Protein AF-A0A2M6UMS0-F1 (afdb_monomer_lite)

Organism: NCBI:txid709803

Structure (mmCIF, N/CA/C/O backbone):
data_AF-A0A2M6UMS0-F1
#
_entry.id   AF-A0A2M6UMS0-F1
#
loop_
_atom_site.group_PDB
_atom_site.id
_atom_site.type_symbol
_atom_site.label_atom_id
_atom_site.label_alt_id
_atom_site.label_comp_id
_atom_site.label_asym_id
_atom_site.label_entity_id
_atom_site.label_seq_id
_atom_site.pdbx_PDB_ins_code
_atom_site.Cartn_x
_atom_site.Cartn_y
_atom_site.Cartn_z
_atom_site.occupancy
_atom_site.B_iso_or_equiv
_atom_site.auth_seq_id
_atom_site.auth_comp_id
_atom_site.auth_asym_id
_atom_site.auth_atom_id
_atom_site.pdbx_PDB_model_num
ATOM 1 N N . MET A 1 1 ? 46.655 -16.667 2.876 1.00 40.66 1 MET A N 1
ATOM 2 C CA . MET A 1 1 ? 46.623 -15.473 2.007 1.00 40.66 1 MET A CA 1
ATOM 3 C C . MET A 1 1 ? 45.470 -15.645 1.023 1.00 40.66 1 MET A C 1
ATOM 5 O O . MET A 1 1 ? 45.669 -16.169 -0.061 1.00 40.66 1 MET A O 1
ATOM 9 N N . ILE A 1 2 ? 44.244 -15.338 1.460 1.00 37.72 2 ILE A N 1
ATOM 10 C CA . ILE A 1 2 ? 43.039 -15.448 0.625 1.00 37.72 2 ILE A CA 1
ATOM 11 C C . ILE A 1 2 ? 42.790 -14.058 0.049 1.00 37.72 2 ILE A C 1
ATOM 13 O O . ILE A 1 2 ? 42.533 -13.112 0.793 1.00 37.72 2 ILE A O 1
ATOM 17 N N . LEU A 1 3 ? 42.963 -13.949 -1.265 1.00 36.84 3 LEU A N 1
ATOM 18 C CA . LEU A 1 3 ? 42.701 -12.754 -2.056 1.00 36.84 3 LEU A CA 1
ATOM 19 C C . LEU A 1 3 ? 41.250 -12.307 -1.834 1.00 36.84 3 LEU A C 1
ATOM 21 O O . LEU A 1 3 ? 40.311 -12.973 -2.264 1.00 36.84 3 LEU A O 1
ATOM 25 N N . ARG A 1 4 ? 41.077 -11.167 -1.154 1.00 42.34 4 ARG A N 1
ATOM 26 C CA . ARG A 1 4 ? 39.860 -10.355 -1.233 1.00 42.34 4 ARG A CA 1
ATOM 27 C C . ARG A 1 4 ? 39.755 -9.866 -2.673 1.00 42.34 4 ARG A C 1
ATOM 29 O O . ARG A 1 4 ? 40.414 -8.900 -3.041 1.00 42.34 4 ARG A O 1
ATOM 36 N N . GLN A 1 5 ? 38.971 -10.573 -3.476 1.00 41.72 5 GLN A N 1
ATOM 37 C CA . GLN A 1 5 ? 38.584 -10.137 -4.808 1.00 41.72 5 GLN A CA 1
ATOM 38 C C . GLN A 1 5 ? 37.702 -8.889 -4.660 1.00 41.72 5 GLN A C 1
ATOM 40 O O . GLN A 1 5 ? 36.548 -8.956 -4.248 1.00 41.72 5 GLN A O 1
ATOM 45 N N . GLU A 1 6 ? 38.358 -7.748 -4.835 1.00 43.09 6 GLU A N 1
ATOM 46 C CA . GLU A 1 6 ? 37.878 -6.451 -5.312 1.00 43.09 6 GLU A CA 1
ATOM 47 C C . GLU A 1 6 ? 36.351 -6.273 -5.408 1.00 43.09 6 GLU A C 1
ATOM 49 O O . GLU A 1 6 ? 35.703 -6.587 -6.404 1.00 43.09 6 GLU A O 1
ATOM 54 N N . LEU A 1 7 ? 35.793 -5.642 -4.370 1.00 44.25 7 LEU A N 1
ATOM 55 C CA . LEU A 1 7 ? 34.536 -4.892 -4.411 1.00 44.25 7 LEU A CA 1
ATOM 56 C C . LEU A 1 7 ? 34.730 -3.615 -5.252 1.00 44.25 7 LEU A C 1
ATOM 58 O O . LEU A 1 7 ? 34.799 -2.510 -4.722 1.00 44.25 7 LEU A O 1
ATOM 62 N N . LEU A 1 8 ? 34.849 -3.780 -6.568 1.00 43.78 8 LEU A N 1
ATOM 63 C CA . LEU A 1 8 ? 34.791 -2.697 -7.557 1.00 43.78 8 LEU A CA 1
ATOM 64 C C . LEU A 1 8 ? 33.818 -3.061 -8.690 1.00 43.78 8 LEU A C 1
ATOM 66 O O . LEU A 1 8 ? 34.063 -2.795 -9.862 1.00 43.78 8 LEU A O 1
ATOM 70 N N . PHE A 1 9 ? 32.676 -3.657 -8.342 1.00 44.59 9 PHE A N 1
ATOM 71 C CA . PHE A 1 9 ? 31.509 -3.610 -9.217 1.00 44.59 9 PHE A CA 1
ATOM 72 C C . PHE A 1 9 ? 30.938 -2.198 -9.122 1.00 44.59 9 PHE A C 1
ATOM 74 O O . PHE A 1 9 ? 30.350 -1.827 -8.108 1.00 44.59 9 PHE A O 1
ATOM 81 N N . GLY A 1 10 ? 31.177 -1.384 -10.153 1.00 49.16 10 GLY A N 1
ATOM 82 C CA . GLY A 1 10 ? 30.589 -0.052 -10.257 1.00 49.16 10 GLY A CA 1
ATOM 83 C C . GLY A 1 10 ? 29.076 -0.129 -10.051 1.00 49.16 10 GLY A C 1
ATOM 84 O O . GLY A 1 10 ? 28.432 -1.051 -10.555 1.00 49.16 10 GLY A O 1
ATOM 85 N N . ASP A 1 11 ? 28.529 0.833 -9.310 1.00 59.75 11 ASP A N 1
ATOM 86 C CA . ASP A 1 11 ? 27.137 0.905 -8.829 1.00 59.75 11 ASP A CA 1
ATOM 87 C C . ASP A 1 11 ? 26.087 0.596 -9.925 1.00 59.75 11 ASP A C 1
ATOM 89 O O . ASP A 1 11 ? 25.041 -0.007 -9.683 1.00 59.75 11 ASP A O 1
ATOM 93 N N . HIS A 1 12 ? 26.426 0.913 -11.179 1.00 59.59 12 HIS A N 1
ATOM 94 C CA . HIS A 1 12 ? 25.622 0.632 -12.370 1.00 59.59 12 HIS A CA 1
ATOM 95 C C . HIS A 1 12 ? 25.398 -0.869 -12.637 1.00 59.59 12 HIS A C 1
ATOM 97 O O . HIS A 1 12 ? 24.289 -1.280 -12.973 1.00 59.59 12 HIS A O 1
ATOM 103 N N . SER A 1 13 ? 26.424 -1.701 -12.434 1.00 74.44 13 SER A N 1
ATOM 104 C CA . SER A 1 13 ? 26.351 -3.150 -12.678 1.00 74.44 13 SER A CA 1
ATOM 105 C C . SER A 1 13 ? 25.445 -3.865 -11.671 1.00 74.44 13 SER A C 1
ATOM 107 O O . SER A 1 13 ? 24.719 -4.793 -12.028 1.00 74.44 13 SER A O 1
ATOM 109 N N . LEU A 1 14 ? 25.417 -3.392 -10.420 1.00 79.12 14 LEU A N 1
ATOM 110 C CA . LEU A 1 14 ? 24.529 -3.918 -9.383 1.00 79.12 14 LEU A CA 1
ATOM 111 C C . LEU A 1 14 ? 23.077 -3.500 -9.629 1.00 79.12 14 LEU A C 1
ATOM 113 O O . LEU A 1 14 ? 22.165 -4.311 -9.453 1.00 79.12 14 LEU A O 1
ATOM 117 N N . ALA A 1 15 ? 22.854 -2.258 -10.065 1.00 78.56 15 ALA A N 1
ATOM 118 C CA . ALA A 1 15 ? 21.525 -1.763 -10.410 1.00 78.56 15 ALA A CA 1
ATOM 119 C C . ALA A 1 15 ? 20.896 -2.556 -11.569 1.00 78.56 15 ALA A C 1
ATOM 121 O O . ALA A 1 15 ? 19.733 -2.953 -11.477 1.00 78.56 15 ALA A O 1
ATOM 122 N N . GLU A 1 16 ? 21.670 -2.850 -12.615 1.00 84.06 16 GLU A N 1
ATOM 123 C CA . GLU A 1 16 ? 21.226 -3.676 -13.745 1.00 84.06 16 GLU A CA 1
ATOM 124 C C . GLU A 1 16 ? 20.908 -5.114 -13.318 1.00 84.06 16 GLU A C 1
ATOM 126 O O . GLU A 1 16 ? 19.826 -5.622 -13.628 1.00 84.06 16 GLU A O 1
ATOM 131 N N . CYS A 1 17 ? 21.782 -5.744 -12.521 1.00 89.94 17 CYS A N 1
ATOM 132 C CA . CYS A 1 17 ? 21.525 -7.078 -11.967 1.00 89.94 17 CYS A CA 1
ATOM 133 C C . CYS A 1 17 ? 20.220 -7.119 -11.158 1.00 89.94 17 CYS A C 1
ATOM 135 O O . CYS A 1 17 ? 19.402 -8.026 -11.326 1.00 89.94 17 CYS A O 1
ATOM 137 N N . ASN A 1 18 ? 19.994 -6.120 -10.303 1.00 91.81 18 ASN A N 1
ATOM 138 C CA . ASN A 1 18 ? 18.773 -6.024 -9.505 1.00 91.81 18 ASN A CA 1
ATOM 139 C C . ASN A 1 18 ? 17.523 -5.843 -10.375 1.00 91.81 18 ASN A C 1
ATOM 141 O O . ASN A 1 18 ? 16.475 -6.409 -10.058 1.00 91.81 18 ASN A O 1
ATOM 145 N N . GLY A 1 19 ? 17.631 -5.093 -11.475 1.00 95.19 19 GLY A N 1
ATOM 146 C CA . GLY A 1 19 ? 16.549 -4.924 -12.441 1.00 95.19 19 GLY A CA 1
ATOM 147 C C . GLY A 1 19 ? 16.116 -6.253 -13.066 1.00 95.19 19 GLY A C 1
ATOM 148 O O . GLY A 1 19 ? 14.925 -6.575 -13.064 1.00 95.19 19 GLY A O 1
ATOM 149 N N . GLU A 1 20 ? 17.068 -7.065 -13.531 1.00 96.81 20 GLU A N 1
ATOM 150 C CA . GLU A 1 20 ? 16.767 -8.383 -14.110 1.00 96.81 20 GLU A CA 1
ATOM 151 C C . GLU A 1 20 ? 16.199 -9.364 -13.073 1.00 96.81 20 GLU A C 1
ATOM 153 O O . GLU A 1 20 ? 15.234 -10.079 -13.356 1.00 96.81 20 GLU A O 1
ATOM 158 N N . LEU A 1 21 ? 16.729 -9.365 -11.844 1.00 96.75 21 LEU A N 1
ATOM 159 C CA . LEU A 1 21 ? 16.192 -10.183 -10.749 1.00 96.75 21 LEU A CA 1
ATOM 160 C C . LEU A 1 21 ? 14.752 -9.787 -10.395 1.00 96.75 21 LEU A C 1
ATOM 162 O O . LEU A 1 21 ? 13.897 -10.656 -10.202 1.00 96.75 21 LEU A O 1
ATOM 166 N N . SER A 1 22 ? 14.467 -8.483 -10.352 1.00 97.56 22 SER A N 1
ATOM 167 C CA . SER A 1 22 ? 13.124 -7.944 -10.120 1.00 97.56 22 SER A CA 1
ATOM 168 C C . SER A 1 22 ? 12.146 -8.388 -11.211 1.00 97.56 22 SER A C 1
ATOM 170 O O . SER A 1 22 ? 11.057 -8.881 -10.902 1.00 97.56 22 SER A O 1
ATOM 172 N N . LEU A 1 23 ? 12.547 -8.311 -12.485 1.00 98.19 23 LEU A N 1
ATOM 173 C CA . LEU A 1 23 ? 11.737 -8.799 -13.600 1.00 98.19 23 LEU A CA 1
ATOM 174 C C . LEU A 1 23 ? 11.473 -10.307 -13.508 1.00 98.19 23 LEU A C 1
ATOM 176 O O . LEU A 1 23 ? 10.323 -10.743 -13.635 1.00 98.19 23 LEU A O 1
ATOM 180 N N . ALA A 1 24 ? 12.518 -11.109 -13.292 1.00 98.12 24 ALA A N 1
ATOM 181 C CA . ALA A 1 24 ? 12.399 -12.560 -13.191 1.00 98.12 24 ALA A CA 1
ATOM 182 C C . ALA A 1 24 ? 11.443 -12.961 -12.056 1.00 98.12 24 ALA A C 1
ATOM 184 O O . ALA A 1 24 ? 10.558 -13.803 -12.248 1.00 98.12 24 ALA A O 1
ATOM 185 N N . LEU A 1 25 ? 11.560 -12.305 -10.897 1.00 97.81 25 LEU A N 1
ATOM 186 C CA . LEU A 1 25 ? 10.665 -12.510 -9.765 1.00 97.81 25 LEU A CA 1
ATOM 187 C C . LEU A 1 25 ? 9.227 -12.088 -10.089 1.00 97.81 25 LEU A C 1
ATOM 189 O O . LEU A 1 25 ? 8.299 -12.851 -9.825 1.00 97.81 25 LEU A O 1
ATOM 193 N N . MET A 1 26 ? 9.019 -10.923 -10.706 1.00 97.81 26 MET A N 1
ATOM 194 C CA . MET A 1 26 ? 7.677 -10.456 -11.061 1.00 97.81 26 MET A CA 1
ATOM 195 C C . MET A 1 26 ? 6.975 -11.416 -12.032 1.00 97.81 26 MET A C 1
ATOM 197 O O . MET A 1 26 ? 5.834 -11.812 -11.790 1.00 97.81 26 MET A O 1
ATOM 201 N N . ARG A 1 27 ? 7.662 -11.872 -13.089 1.00 97.75 27 ARG A N 1
ATOM 202 C CA . ARG A 1 27 ? 7.125 -12.872 -14.034 1.00 97.75 27 ARG A CA 1
ATOM 203 C C . ARG A 1 27 ? 6.763 -14.179 -13.328 1.00 97.75 27 ARG A C 1
ATOM 205 O O . ARG A 1 27 ? 5.675 -14.715 -13.527 1.00 97.75 27 ARG A O 1
ATOM 212 N N . SER A 1 28 ? 7.652 -14.648 -12.456 1.00 98.12 28 SER A N 1
ATOM 213 C CA . SER A 1 28 ? 7.480 -15.842 -11.625 1.00 98.12 28 SER A CA 1
ATOM 214 C C . SER A 1 28 ? 6.238 -15.748 -10.716 1.00 98.12 28 SER A C 1
ATOM 216 O O . SER A 1 28 ? 5.455 -16.702 -10.627 1.00 98.12 28 SER A O 1
ATOM 218 N N . LEU A 1 29 ? 6.010 -14.590 -10.088 1.00 98.00 29 LEU A N 1
ATOM 219 C CA . LEU A 1 29 ? 4.840 -14.317 -9.250 1.00 98.00 29 LEU A CA 1
ATOM 220 C C . LEU A 1 29 ? 3.541 -14.241 -10.067 1.00 98.00 29 LEU A C 1
ATOM 222 O O . LEU A 1 29 ? 2.533 -14.832 -9.668 1.00 98.00 29 LEU A O 1
ATOM 226 N N . LEU A 1 30 ? 3.563 -13.552 -11.214 1.00 96.81 30 LEU A N 1
ATOM 227 C CA . LEU A 1 30 ? 2.411 -13.426 -12.113 1.00 96.81 30 LEU A CA 1
ATOM 228 C C . LEU A 1 30 ? 1.979 -14.783 -12.676 1.00 96.81 30 LEU A C 1
ATOM 230 O O . LEU A 1 30 ? 0.799 -15.125 -12.606 1.00 96.81 30 LEU A O 1
ATOM 234 N N . GLN A 1 31 ? 2.929 -15.587 -13.162 1.00 97.94 31 GLN A N 1
ATOM 235 C CA . GLN A 1 31 ? 2.666 -16.922 -13.710 1.00 97.94 31 GLN A CA 1
ATOM 236 C C . GLN A 1 31 ? 1.967 -17.830 -12.690 1.00 97.94 31 GLN A C 1
ATOM 238 O O . GLN A 1 31 ? 1.060 -18.585 -13.037 1.00 97.94 31 GLN A O 1
ATOM 243 N N . ARG A 1 32 ? 2.361 -17.732 -11.416 1.00 97.69 32 ARG A N 1
ATOM 244 C CA . ARG A 1 32 ? 1.786 -18.519 -10.315 1.00 97.69 32 ARG A CA 1
ATOM 245 C C . ARG A 1 32 ? 0.536 -17.895 -9.697 1.00 97.69 32 ARG A C 1
ATOM 247 O O . ARG A 1 32 ? -0.032 -18.490 -8.788 1.00 97.69 32 ARG A O 1
ATOM 254 N N . LYS A 1 33 ? 0.114 -16.707 -10.149 1.00 96.88 33 LYS A N 1
ATOM 255 C CA . LYS A 1 33 ? -0.961 -15.912 -9.525 1.00 96.88 33 LYS A CA 1
ATOM 256 C C . LYS A 1 33 ? -0.730 -15.714 -8.017 1.00 96.88 33 LYS A C 1
ATOM 258 O O . LYS A 1 33 ? -1.674 -15.722 -7.233 1.00 96.88 33 LYS A O 1
ATOM 263 N N . ALA A 1 34 ? 0.533 -15.549 -7.619 1.00 97.50 34 ALA A N 1
ATOM 264 C CA . ALA A 1 34 ? 0.947 -15.500 -6.217 1.00 97.50 34 ALA A CA 1
ATOM 265 C C . ALA A 1 34 ? 0.721 -14.127 -5.558 1.00 97.50 34 ALA A C 1
ATOM 267 O O . ALA A 1 34 ? 0.825 -14.005 -4.341 1.00 97.50 34 ALA A O 1
ATOM 268 N N . ILE A 1 35 ? 0.415 -13.090 -6.346 1.00 97.94 35 ILE A N 1
ATOM 269 C CA . ILE A 1 35 ? 0.161 -11.739 -5.836 1.00 97.94 35 ILE A CA 1
ATOM 270 C C . ILE A 1 35 ? -1.332 -11.603 -5.506 1.00 97.94 35 ILE A C 1
ATOM 272 O O . ILE A 1 35 ? -2.166 -11.817 -6.395 1.00 97.94 35 ILE A O 1
ATOM 276 N N . PRO A 1 36 ? -1.700 -11.197 -4.276 1.00 97.50 36 PRO A N 1
ATOM 277 C CA . PRO A 1 36 ? -3.084 -10.887 -3.946 1.00 97.50 36 PRO A CA 1
ATOM 278 C C . PRO A 1 36 ? -3.679 -9.856 -4.914 1.00 97.50 36 PRO A C 1
ATOM 280 O O . PRO A 1 36 ? -3.082 -8.810 -5.177 1.00 97.50 36 PRO A O 1
ATOM 283 N N . LYS A 1 37 ? -4.891 -10.123 -5.418 1.00 97.62 37 LYS A N 1
ATOM 284 C CA . LYS A 1 37 ? -5.547 -9.277 -6.435 1.00 97.62 37 LYS A CA 1
ATOM 285 C C . LYS A 1 37 ? -5.635 -7.809 -6.015 1.00 97.62 37 LYS A C 1
ATOM 287 O O . LYS A 1 37 ? -5.412 -6.932 -6.840 1.00 97.62 37 LYS A O 1
ATOM 292 N N . VAL A 1 38 ? -5.927 -7.536 -4.742 1.00 97.75 38 VAL A N 1
ATOM 293 C CA . VAL A 1 38 ? -6.036 -6.163 -4.222 1.00 97.75 38 VAL A CA 1
ATOM 294 C C . VAL A 1 38 ? -4.717 -5.388 -4.326 1.00 97.75 38 VAL A C 1
ATOM 296 O O . VAL A 1 38 ? -4.728 -4.194 -4.616 1.00 97.75 38 VAL A O 1
ATOM 299 N N . ARG A 1 39 ? -3.571 -6.065 -4.191 1.00 98.00 39 ARG A N 1
ATOM 300 C CA . ARG A 1 39 ? -2.248 -5.442 -4.319 1.00 98.00 39 ARG A CA 1
ATOM 301 C C . ARG A 1 39 ? -1.904 -5.127 -5.775 1.00 98.00 39 ARG A C 1
ATOM 303 O O . ARG A 1 39 ? -1.336 -4.073 -6.042 1.00 98.00 39 ARG A O 1
ATOM 310 N N . LEU A 1 40 ? -2.311 -5.980 -6.721 1.00 97.50 40 LEU A N 1
ATOM 311 C CA . LEU A 1 40 ? -2.219 -5.662 -8.155 1.00 97.50 40 LEU A CA 1
ATOM 312 C C . LEU A 1 40 ? -3.090 -4.451 -8.504 1.00 97.50 40 LEU A C 1
ATOM 314 O O . LEU A 1 40 ? -2.601 -3.503 -9.114 1.00 97.50 40 LEU A O 1
ATOM 318 N N . LYS A 1 41 ? -4.343 -4.429 -8.031 1.00 97.38 41 LYS A N 1
ATOM 319 C CA . LYS A 1 41 ? -5.245 -3.282 -8.214 1.00 97.38 41 LYS A CA 1
ATOM 320 C C . LYS A 1 41 ? -4.658 -1.993 -7.665 1.00 97.38 41 LYS A C 1
ATOM 322 O O . LYS A 1 41 ? -4.710 -0.979 -8.348 1.00 97.38 41 LYS A O 1
ATOM 327 N N . TYR A 1 42 ? -4.035 -2.049 -6.488 1.00 97.31 42 TYR A N 1
ATOM 328 C CA . TYR A 1 42 ? -3.339 -0.901 -5.919 1.00 97.31 42 TYR A CA 1
ATOM 329 C C . TYR A 1 42 ? -2.335 -0.284 -6.905 1.00 97.31 42 TYR A C 1
ATOM 331 O O . TYR A 1 42 ? -2.272 0.934 -7.023 1.00 97.31 42 TYR A O 1
ATOM 339 N N . PHE A 1 43 ? -1.598 -1.099 -7.663 1.00 97.12 43 PHE A N 1
ATOM 340 C CA . PHE A 1 43 ? -0.634 -0.616 -8.653 1.00 97.12 43 PHE A CA 1
ATOM 341 C C . PHE A 1 43 ? -1.266 -0.166 -9.983 1.00 97.12 43 PHE A C 1
ATOM 343 O O . PHE A 1 43 ? -0.798 0.799 -10.598 1.00 97.12 43 PHE A O 1
ATOM 350 N N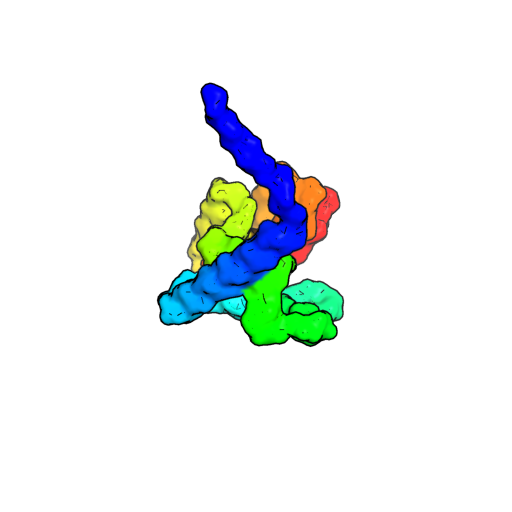 . GLU A 1 44 ? -2.310 -0.857 -10.437 1.00 96.31 44 GLU A N 1
ATOM 351 C CA . GLU A 1 44 ? -2.836 -0.750 -11.804 1.00 96.31 44 GLU A CA 1
ATOM 352 C C . GLU A 1 44 ? -4.067 0.149 -11.932 1.00 96.31 44 GLU A C 1
ATOM 354 O O . GLU A 1 44 ? -4.234 0.802 -12.964 1.00 96.31 44 GLU A O 1
ATOM 359 N N . GLU A 1 45 ? -4.901 0.238 -10.896 1.00 95.94 45 GLU A N 1
ATOM 360 C CA . GLU A 1 45 ? -6.162 0.976 -10.934 1.00 95.94 45 GLU A CA 1
ATOM 361 C C . GLU A 1 45 ? -5.977 2.434 -10.464 1.00 95.94 45 GLU A C 1
ATOM 363 O O . GLU A 1 45 ? -5.499 2.685 -9.355 1.00 95.94 45 GLU A O 1
ATOM 368 N N . PRO A 1 46 ? -6.391 3.440 -11.260 1.00 94.75 46 PRO A N 1
ATOM 369 C CA . PRO A 1 46 ? -6.283 4.846 -10.867 1.00 94.75 46 PRO A CA 1
ATOM 370 C C . PRO A 1 46 ? -7.040 5.211 -9.585 1.00 94.75 46 PRO A C 1
ATOM 372 O O . PRO A 1 46 ? -6.628 6.132 -8.890 1.00 94.75 46 PRO A O 1
ATOM 375 N N . SER A 1 47 ? -8.125 4.501 -9.265 1.00 93.06 47 SER A N 1
ATOM 376 C CA . SER A 1 47 ? -8.950 4.721 -8.066 1.00 93.06 47 SER A CA 1
ATOM 377 C C . SER A 1 47 ? -8.227 4.395 -6.756 1.00 93.06 47 SER A C 1
ATOM 379 O O . SER A 1 47 ? -8.639 4.880 -5.703 1.00 93.06 47 SER A O 1
ATOM 381 N N . PHE A 1 48 ? -7.159 3.595 -6.812 1.00 93.94 48 PHE A N 1
ATOM 382 C CA . PHE A 1 48 ? -6.352 3.217 -5.652 1.00 93.94 48 PHE A CA 1
ATOM 383 C C . PHE A 1 48 ? -5.213 4.198 -5.382 1.00 93.94 48 PHE A C 1
ATOM 385 O O . PHE A 1 48 ? -4.621 4.180 -4.306 1.00 93.94 48 PHE A O 1
ATOM 392 N N . ARG A 1 49 ? -4.885 5.069 -6.342 1.00 89.06 49 ARG A N 1
ATOM 393 C CA . ARG A 1 49 ? -3.874 6.098 -6.134 1.00 89.06 49 ARG A CA 1
ATOM 394 C C . ARG A 1 49 ? -4.539 7.411 -5.779 1.00 89.06 49 ARG A C 1
ATOM 396 O O . ARG A 1 49 ? -5.398 7.914 -6.496 1.00 89.06 49 ARG A O 1
ATOM 403 N N . THR A 1 50 ? -4.087 8.004 -4.690 1.00 75.38 50 THR A N 1
ATOM 404 C CA . THR A 1 50 ? -4.631 9.266 -4.195 1.00 75.38 50 THR A CA 1
ATOM 405 C C . THR A 1 50 ? -3.657 10.419 -4.364 1.00 75.38 50 THR A C 1
ATOM 407 O O . THR A 1 50 ? -2.449 10.222 -4.482 1.00 75.38 50 THR A O 1
ATOM 410 N N . GLY A 1 51 ? -4.186 11.641 -4.387 1.00 74.75 51 GLY A N 1
ATOM 411 C CA . GLY A 1 51 ? -3.415 12.866 -4.591 1.00 74.75 51 GLY A CA 1
ATOM 412 C C . GLY A 1 51 ? -3.770 13.589 -5.891 1.00 74.75 51 GLY A C 1
ATOM 413 O O . GLY A 1 51 ? -4.737 13.259 -6.571 1.00 74.75 51 GLY A O 1
ATOM 414 N N . ARG A 1 52 ? -2.993 14.627 -6.222 1.00 76.75 52 ARG A N 1
ATOM 415 C CA . ARG A 1 52 ? -3.314 15.563 -7.319 1.00 76.75 52 ARG A CA 1
ATOM 416 C C . ARG A 1 52 ? -3.035 15.007 -8.713 1.00 76.75 52 ARG A C 1
ATOM 418 O O . ARG A 1 52 ? -3.694 15.380 -9.679 1.00 76.75 52 ARG A O 1
ATOM 425 N N . ILE A 1 53 ? -2.027 14.150 -8.836 1.00 81.94 53 ILE A N 1
ATOM 426 C CA . ILE A 1 53 ? -1.641 13.593 -10.131 1.00 81.94 53 ILE A CA 1
ATOM 427 C C . ILE A 1 53 ? -2.682 12.532 -10.499 1.00 81.94 53 ILE A C 1
ATOM 429 O O . ILE A 1 53 ? -2.914 11.622 -9.713 1.00 81.94 53 ILE A O 1
ATOM 433 N N . LYS A 1 54 ? -3.269 12.597 -11.697 1.00 85.88 54 LYS A N 1
ATOM 434 C CA . LYS A 1 54 ? -4.227 11.587 -12.196 1.00 85.88 54 LYS A CA 1
ATOM 435 C C . LYS A 1 54 ? -3.525 10.305 -12.662 1.00 85.88 54 LYS A C 1
ATOM 437 O O . LYS A 1 54 ? -2.373 10.388 -13.082 1.00 85.88 54 LYS A O 1
ATOM 442 N N . GLY A 1 55 ? -4.216 9.163 -12.664 1.00 92.19 55 GLY A N 1
ATOM 443 C CA . GLY A 1 55 ? -3.725 7.870 -13.186 1.00 92.19 55 GLY A CA 1
ATOM 444 C C . GLY A 1 55 ? -3.214 6.913 -12.102 1.00 92.19 55 GLY A C 1
ATOM 445 O O . GLY A 1 55 ? -3.051 7.327 -10.959 1.00 92.19 55 GLY A O 1
ATOM 446 N N . SER A 1 56 ? -2.959 5.650 -12.448 1.00 95.44 56 SER A N 1
ATOM 447 C CA . SER A 1 56 ? -2.438 4.614 -11.538 1.00 95.44 56 SER A CA 1
ATOM 448 C C . SER A 1 56 ? -0.931 4.736 -11.293 1.00 95.44 56 SER A C 1
ATOM 450 O O . SER A 1 56 ? -0.261 5.542 -11.945 1.00 95.44 56 SER A O 1
ATOM 452 N N . TYR A 1 57 ? -0.374 3.936 -10.377 1.00 95.12 57 TYR A N 1
ATOM 453 C CA . TYR A 1 57 ? 1.081 3.883 -10.199 1.00 95.12 57 TYR A CA 1
ATOM 454 C C . TYR A 1 57 ? 1.787 3.393 -11.464 1.00 95.12 57 TYR A C 1
ATOM 456 O O . TYR A 1 57 ? 2.783 3.999 -11.847 1.00 95.12 57 TYR A O 1
ATOM 464 N N . ARG A 1 58 ? 1.229 2.395 -12.168 1.00 96.31 58 ARG A N 1
ATOM 465 C CA . ARG A 1 58 ? 1.719 1.958 -13.488 1.00 96.31 58 ARG A CA 1
ATOM 466 C C . ARG A 1 58 ? 1.817 3.126 -14.475 1.00 96.31 58 ARG A C 1
ATOM 468 O O . ARG A 1 58 ? 2.871 3.336 -15.069 1.00 96.31 58 ARG A O 1
ATOM 475 N N . SER A 1 59 ? 0.771 3.950 -14.567 1.00 95.06 59 SER A N 1
ATOM 476 C CA . SER A 1 59 ? 0.747 5.080 -15.509 1.00 95.06 59 SER A CA 1
ATOM 477 C C . SER A 1 59 ? 1.834 6.136 -15.251 1.00 95.06 59 SER A C 1
ATOM 479 O O . SER A 1 59 ? 2.194 6.882 -16.159 1.00 95.06 59 SER A O 1
ATOM 481 N N . LEU A 1 60 ? 2.383 6.217 -14.030 1.00 93.88 60 LEU A N 1
ATOM 482 C CA . LEU A 1 60 ? 3.499 7.122 -13.731 1.00 93.88 60 LEU A CA 1
ATOM 483 C C . LEU A 1 60 ? 4.799 6.675 -14.411 1.00 93.88 60 LEU A C 1
ATOM 485 O O . LEU A 1 60 ? 5.564 7.530 -14.849 1.00 93.88 60 LEU A O 1
ATOM 489 N N . PHE A 1 61 ? 5.032 5.366 -14.531 1.00 95.75 61 PHE A N 1
ATOM 490 C CA . PHE A 1 61 ? 6.177 4.829 -15.273 1.00 95.75 61 PHE A CA 1
ATOM 491 C C . PHE A 1 61 ? 6.010 5.074 -16.774 1.00 95.75 61 PHE A C 1
ATOM 493 O O . PHE A 1 61 ? 6.923 5.573 -17.431 1.00 95.75 61 PHE A O 1
ATOM 500 N N . GLU A 1 62 ? 4.809 4.820 -17.293 1.00 95.31 62 GLU A N 1
ATOM 501 C CA . GLU A 1 62 ? 4.502 4.954 -18.721 1.00 95.31 62 GLU A CA 1
ATOM 502 C C . GLU A 1 62 ? 4.632 6.406 -19.206 1.00 95.31 62 GLU A C 1
ATOM 504 O O . GLU A 1 62 ? 5.147 6.653 -20.295 1.00 95.31 62 GLU A O 1
ATOM 509 N N . ARG A 1 63 ? 4.267 7.390 -18.370 1.00 92.75 63 ARG A N 1
ATOM 510 C CA . ARG A 1 63 ? 4.503 8.822 -18.652 1.00 92.75 63 ARG A CA 1
ATOM 511 C C . ARG A 1 63 ? 5.976 9.170 -18.834 1.00 92.75 63 ARG A C 1
ATOM 513 O O . ARG A 1 63 ? 6.293 10.067 -19.608 1.00 92.75 63 ARG A O 1
ATOM 520 N N . ASN A 1 64 ? 6.856 8.440 -18.159 1.00 91.44 64 ASN A N 1
ATOM 521 C CA . ASN A 1 64 ? 8.303 8.573 -18.280 1.00 91.44 64 ASN A CA 1
ATOM 522 C C . ASN A 1 64 ? 8.879 7.598 -19.321 1.00 91.44 64 ASN A C 1
ATOM 524 O O . ASN A 1 64 ? 10.057 7.256 -19.258 1.00 91.44 64 ASN A O 1
ATOM 528 N N . LYS A 1 65 ? 8.052 7.128 -20.267 1.00 93.75 65 LYS A N 1
ATOM 529 C CA . LYS A 1 65 ? 8.416 6.192 -21.345 1.00 93.75 65 LYS A CA 1
ATOM 530 C C . LYS A 1 65 ? 8.962 4.840 -20.859 1.00 93.75 65 LYS A C 1
ATOM 532 O O . LYS A 1 65 ? 9.527 4.097 -21.651 1.00 93.75 65 LYS A O 1
ATOM 537 N N . THR A 1 66 ? 8.767 4.492 -19.586 1.00 95.50 66 THR A N 1
ATOM 538 C CA . THR A 1 66 ? 9.094 3.166 -19.045 1.00 95.50 66 THR A CA 1
ATOM 539 C C . THR A 1 66 ? 7.857 2.282 -19.173 1.00 95.50 66 THR A C 1
ATOM 541 O O . THR A 1 66 ? 6.843 2.544 -18.528 1.00 95.50 66 THR A O 1
ATOM 544 N N . THR A 1 67 ? 7.903 1.263 -20.031 1.00 94.94 67 THR A N 1
ATOM 545 C CA . THR A 1 67 ? 6.719 0.468 -20.407 1.00 94.94 67 THR A CA 1
ATOM 546 C C . THR A 1 67 ? 7.005 -1.031 -20.367 1.00 94.94 67 THR A C 1
ATOM 548 O O . THR A 1 67 ? 8.160 -1.447 -20.336 1.00 94.94 67 THR A O 1
ATOM 551 N N . GLY A 1 68 ? 5.951 -1.852 -20.332 1.00 93.94 68 GLY A N 1
ATOM 552 C CA . GLY A 1 68 ? 6.087 -3.311 -20.347 1.00 93.94 68 GLY A CA 1
ATOM 553 C C . GLY A 1 68 ? 6.982 -3.837 -19.220 1.00 93.94 68 GLY A C 1
ATOM 554 O O . GLY A 1 68 ? 6.828 -3.444 -18.063 1.00 93.94 68 GLY A O 1
ATOM 555 N N . ASP A 1 69 ? 7.919 -4.714 -19.573 1.00 96.38 69 ASP A N 1
ATOM 556 C CA . ASP A 1 69 ? 8.853 -5.329 -18.626 1.00 96.38 69 ASP A CA 1
ATOM 557 C C . ASP A 1 69 ? 9.882 -4.348 -18.050 1.00 96.38 69 ASP A C 1
ATOM 559 O O . ASP A 1 69 ? 10.392 -4.578 -16.953 1.00 96.38 69 ASP A O 1
ATOM 563 N N . ASP A 1 70 ? 10.151 -3.227 -18.724 1.00 96.75 70 ASP A N 1
ATOM 564 C CA . ASP A 1 70 ? 11.102 -2.227 -18.223 1.00 96.75 70 ASP A CA 1
ATOM 565 C C . ASP A 1 70 ? 10.587 -1.541 -16.957 1.00 96.75 70 ASP A C 1
ATOM 567 O O . ASP A 1 70 ? 11.374 -1.109 -16.116 1.00 96.75 70 ASP A O 1
ATOM 571 N N . ILE A 1 71 ? 9.264 -1.530 -16.752 1.00 97.56 71 ILE A N 1
ATOM 572 C CA . ILE A 1 71 ? 8.667 -1.121 -15.477 1.00 97.56 71 ILE A CA 1
ATOM 573 C C . ILE A 1 71 ? 9.204 -2.000 -14.349 1.00 97.56 71 ILE A C 1
ATOM 575 O O . ILE A 1 71 ? 9.558 -1.486 -13.294 1.00 97.56 71 ILE A O 1
ATOM 579 N N . TYR A 1 72 ? 9.296 -3.312 -14.564 1.00 97.31 72 TYR A N 1
ATOM 580 C CA . TYR A 1 72 ? 9.715 -4.258 -13.532 1.00 97.31 72 TYR A CA 1
ATOM 581 C C . TYR A 1 72 ? 11.213 -4.196 -13.241 1.00 97.31 72 TYR A C 1
ATOM 583 O O . TYR A 1 72 ? 11.623 -4.528 -12.130 1.00 97.31 72 TYR A O 1
ATOM 591 N N . ARG A 1 73 ? 12.017 -3.717 -14.195 1.00 96.56 73 ARG A N 1
ATOM 592 C CA . ARG A 1 73 ? 13.450 -3.449 -14.006 1.00 96.56 73 ARG A CA 1
ATOM 593 C C . ARG A 1 73 ? 13.727 -2.133 -13.287 1.00 96.56 73 ARG A C 1
ATOM 595 O O . ARG A 1 73 ? 14.802 -1.951 -12.724 1.00 96.56 73 ARG A O 1
ATOM 602 N N . HIS A 1 74 ? 12.778 -1.202 -13.319 1.00 95.38 74 HIS A N 1
ATOM 603 C CA . HIS A 1 74 ? 12.987 0.144 -12.811 1.00 95.38 74 HIS A CA 1
ATOM 604 C C . HIS A 1 74 ? 13.206 0.140 -11.279 1.00 95.38 74 HIS A C 1
ATOM 606 O O . HIS A 1 74 ? 12.377 -0.408 -10.552 1.00 95.38 74 HIS A O 1
ATOM 612 N N . PRO A 1 75 ? 14.215 0.846 -10.726 1.00 93.31 75 PRO A N 1
ATOM 613 C CA . PRO A 1 75 ? 14.487 0.856 -9.279 1.00 93.31 75 PRO A CA 1
ATOM 614 C C . PRO A 1 75 ? 13.279 1.253 -8.411 1.00 93.31 75 PRO A C 1
ATOM 616 O O . PRO A 1 75 ? 12.935 0.577 -7.446 1.00 93.31 75 PRO A O 1
ATOM 619 N N . ASN A 1 76 ? 12.548 2.302 -8.807 1.00 93.38 76 ASN A N 1
ATOM 620 C CA . AS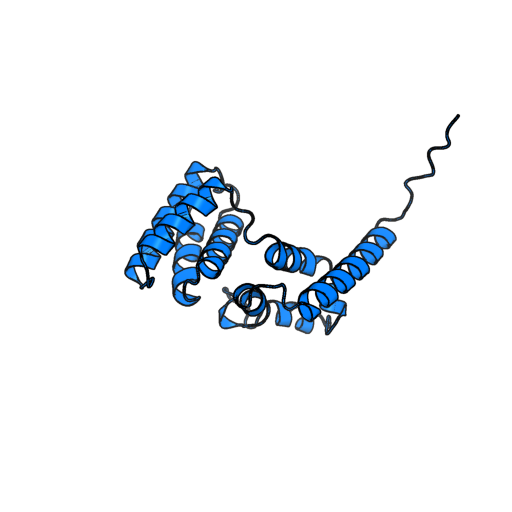N A 1 76 ? 11.308 2.720 -8.133 1.00 93.38 76 ASN A CA 1
ATOM 621 C C . ASN A 1 76 ? 10.168 1.682 -8.157 1.00 93.38 76 ASN A C 1
ATOM 623 O O . ASN A 1 76 ? 9.187 1.861 -7.433 1.00 93.38 76 ASN A O 1
ATOM 627 N N . PHE A 1 77 ? 10.248 0.617 -8.961 1.00 96.62 77 PHE A N 1
ATOM 628 C CA . PHE A 1 77 ? 9.278 -0.476 -8.921 1.00 96.62 77 PHE A CA 1
ATOM 629 C C . PHE A 1 77 ? 9.482 -1.394 -7.710 1.00 96.62 77 PHE A C 1
ATOM 631 O O . PHE A 1 77 ? 8.511 -1.970 -7.218 1.00 96.62 77 PHE A O 1
ATOM 638 N N . LEU A 1 78 ? 10.696 -1.461 -7.150 1.00 95.19 78 LEU A N 1
ATOM 639 C CA . LEU A 1 78 ? 11.023 -2.357 -6.036 1.00 95.19 78 LEU A CA 1
ATOM 640 C C . LEU A 1 78 ? 10.124 -2.147 -4.811 1.00 95.19 78 LEU A C 1
ATOM 642 O O . LEU A 1 78 ? 9.744 -3.116 -4.161 1.00 95.19 78 LEU A O 1
ATOM 646 N N . ARG A 1 79 ? 9.698 -0.908 -4.528 1.00 95.38 79 ARG A N 1
ATOM 647 C CA . ARG A 1 79 ? 8.738 -0.628 -3.440 1.00 95.38 79 ARG A CA 1
ATOM 648 C C . ARG A 1 79 ? 7.367 -1.275 -3.672 1.00 95.38 79 ARG A C 1
ATOM 650 O O . ARG A 1 79 ? 6.703 -1.683 -2.725 1.00 95.38 79 ARG A O 1
ATOM 657 N N . HIS A 1 80 ? 6.933 -1.372 -4.930 1.00 97.06 80 HIS A N 1
ATOM 658 C CA . HIS A 1 80 ? 5.674 -2.017 -5.297 1.00 97.06 80 HIS A CA 1
ATOM 659 C C . HIS A 1 80 ? 5.824 -3.537 -5.232 1.00 97.06 80 HIS A C 1
ATOM 661 O O . HIS A 1 80 ? 4.984 -4.200 -4.631 1.00 97.06 80 HIS A O 1
ATOM 667 N N . LEU A 1 81 ? 6.936 -4.075 -5.745 1.00 97.69 81 LEU A N 1
ATOM 668 C CA . LEU A 1 81 ? 7.258 -5.499 -5.641 1.00 97.69 81 LEU A CA 1
ATOM 669 C C . LEU A 1 81 ? 7.347 -5.966 -4.180 1.00 97.69 81 LEU A C 1
ATOM 671 O O . LEU A 1 81 ? 6.794 -7.004 -3.821 1.00 97.69 81 LEU A O 1
ATOM 675 N N . ARG A 1 82 ? 7.977 -5.170 -3.312 1.00 97.12 82 ARG A N 1
ATOM 676 C CA . ARG A 1 82 ? 8.063 -5.449 -1.876 1.00 97.12 82 ARG A CA 1
ATOM 677 C C . ARG A 1 82 ? 6.684 -5.487 -1.222 1.00 97.12 82 ARG A C 1
ATOM 679 O O . ARG A 1 82 ? 6.403 -6.439 -0.499 1.00 97.12 82 ARG A O 1
ATOM 686 N N . TYR A 1 83 ? 5.800 -4.541 -1.547 1.00 98.00 83 TYR A N 1
ATOM 687 C CA . TYR A 1 83 ? 4.407 -4.582 -1.095 1.00 98.00 83 TYR A CA 1
ATOM 688 C C . TYR A 1 83 ? 3.666 -5.827 -1.604 1.00 98.00 83 TYR A C 1
ATOM 690 O O . TYR A 1 83 ? 2.952 -6.477 -0.844 1.00 98.00 83 TYR A O 1
ATOM 698 N N . PHE A 1 84 ? 3.861 -6.216 -2.867 1.00 98.19 84 PHE A N 1
ATOM 699 C CA . PHE A 1 84 ? 3.214 -7.401 -3.438 1.00 98.19 84 PHE A CA 1
ATOM 700 C C . PHE A 1 84 ? 3.537 -8.675 -2.656 1.00 98.19 84 PHE A C 1
ATOM 702 O O . PHE A 1 84 ? 2.627 -9.466 -2.405 1.00 98.19 84 PHE A O 1
ATOM 709 N N . ILE A 1 85 ? 4.793 -8.836 -2.233 1.00 97.25 85 ILE A N 1
ATOM 710 C CA . ILE A 1 85 ? 5.282 -10.028 -1.530 1.00 97.25 85 ILE A CA 1
ATOM 711 C C . ILE A 1 85 ? 4.961 -9.949 -0.033 1.00 97.25 85 ILE A C 1
ATOM 713 O O . ILE A 1 85 ? 4.332 -10.852 0.515 1.00 97.25 85 ILE A O 1
ATOM 717 N N . ASN A 1 86 ? 5.348 -8.856 0.625 1.00 96.38 86 ASN A N 1
ATOM 718 C CA . ASN A 1 86 ? 5.363 -8.771 2.087 1.00 96.38 86 ASN A CA 1
ATOM 719 C C . ASN A 1 86 ? 4.116 -8.102 2.679 1.00 96.38 86 ASN A C 1
ATOM 721 O O . ASN A 1 86 ? 3.816 -8.307 3.852 1.00 96.38 86 ASN A O 1
ATOM 725 N N . GLY A 1 87 ? 3.367 -7.336 1.885 1.00 97.19 87 GLY A N 1
ATOM 726 C CA . GLY A 1 87 ? 2.333 -6.441 2.399 1.00 97.19 87 GLY A CA 1
ATOM 727 C C . GLY A 1 87 ? 2.922 -5.165 2.986 1.00 97.19 87 GLY A C 1
ATOM 728 O O . GLY A 1 87 ? 3.991 -4.716 2.572 1.00 97.19 87 GLY A O 1
ATOM 729 N N . THR A 1 88 ? 2.176 -4.548 3.899 1.00 97.19 88 THR A N 1
ATOM 730 C CA . THR A 1 88 ? 2.591 -3.307 4.563 1.00 97.19 88 THR A CA 1
ATOM 731 C C . THR A 1 88 ? 3.849 -3.490 5.422 1.00 97.19 88 THR A C 1
ATOM 733 O O . THR A 1 88 ? 4.097 -4.559 5.979 1.00 97.19 88 THR A O 1
ATOM 736 N N . GLU A 1 89 ? 4.622 -2.417 5.563 1.00 96.56 89 GLU A N 1
ATOM 737 C CA . GLU A 1 89 ? 5.830 -2.344 6.389 1.00 96.56 89 GLU A CA 1
ATOM 738 C C . GLU A 1 89 ? 5.565 -1.835 7.817 1.00 96.56 89 GLU A C 1
ATOM 740 O O . GLU A 1 89 ? 6.498 -1.498 8.546 1.00 96.56 89 GLU A O 1
ATOM 745 N N . LEU A 1 90 ? 4.299 -1.792 8.249 1.00 98.06 90 LEU A N 1
ATOM 746 C CA . LEU A 1 90 ? 3.947 -1.462 9.631 1.00 98.06 90 LEU A CA 1
ATOM 747 C C . LEU A 1 90 ? 4.537 -2.475 10.634 1.00 98.06 90 LEU A C 1
ATOM 749 O O . LEU A 1 90 ? 4.699 -3.660 10.323 1.00 98.06 90 LEU A O 1
ATOM 753 N N . PRO A 1 91 ? 4.784 -2.059 11.892 1.00 98.12 91 PRO A N 1
ATOM 754 C CA . PRO A 1 91 ? 5.127 -2.984 12.966 1.00 98.12 91 PRO A CA 1
ATOM 755 C C . PRO A 1 91 ? 4.095 -4.112 13.082 1.00 98.12 91 PRO A C 1
ATOM 757 O O . PRO A 1 91 ? 2.890 -3.858 13.085 1.00 98.12 91 PRO A O 1
ATOM 760 N N . LYS A 1 92 ? 4.556 -5.361 13.239 1.00 97.94 92 LYS A N 1
ATOM 761 C CA . LYS A 1 92 ? 3.686 -6.556 13.268 1.00 97.94 92 LYS A CA 1
ATOM 762 C C . LYS A 1 92 ? 2.532 -6.443 14.269 1.00 97.94 92 LYS A C 1
ATOM 764 O O . LYS A 1 92 ? 1.422 -6.880 13.983 1.00 97.94 92 LYS A O 1
ATOM 769 N N . GLU A 1 93 ? 2.782 -5.829 15.422 1.00 98.44 93 GLU A N 1
ATOM 770 C CA . GLU A 1 93 ? 1.750 -5.630 16.439 1.00 98.44 93 GLU A CA 1
ATOM 771 C C . GLU A 1 93 ? 0.713 -4.575 16.016 1.00 98.44 93 GLU A C 1
ATOM 773 O O . GLU A 1 93 ? -0.477 -4.760 16.253 1.00 98.44 93 GLU A O 1
ATOM 778 N N . ALA A 1 94 ? 1.123 -3.512 15.313 1.00 98.56 94 ALA A N 1
ATOM 779 C CA . ALA A 1 94 ? 0.192 -2.542 14.734 1.00 98.56 94 ALA A CA 1
ATOM 780 C C . ALA A 1 94 ? -0.690 -3.191 13.657 1.00 98.56 94 ALA A C 1
ATOM 782 O O . ALA A 1 94 ? -1.904 -2.991 13.665 1.00 98.56 94 ALA A O 1
ATOM 783 N N . ILE A 1 95 ? -0.091 -4.023 12.792 1.00 98.69 95 ILE A N 1
ATOM 784 C CA . ILE A 1 95 ? -0.812 -4.816 11.784 1.00 98.69 95 ILE A CA 1
ATOM 785 C C . ILE A 1 95 ? -1.875 -5.679 12.458 1.00 98.69 95 ILE A C 1
ATOM 787 O O . ILE A 1 95 ? -3.043 -5.628 12.082 1.00 98.69 95 ILE A O 1
ATOM 791 N N . LYS A 1 96 ? -1.479 -6.444 13.480 1.00 98.62 96 LYS A N 1
ATOM 792 C CA . LYS A 1 96 ? -2.369 -7.348 14.211 1.00 98.62 96 LYS A CA 1
ATOM 793 C C . LYS A 1 96 ? -3.541 -6.604 14.851 1.00 98.62 96 LYS A C 1
ATOM 795 O O . LYS A 1 96 ? -4.681 -7.009 14.644 1.00 98.62 96 LYS A O 1
ATOM 800 N N . ILE A 1 97 ? -3.277 -5.523 15.589 1.00 98.75 97 ILE A N 1
ATOM 801 C CA . ILE A 1 97 ? -4.321 -4.744 16.276 1.00 98.75 97 ILE A CA 1
ATOM 802 C C . ILE A 1 97 ? -5.304 -4.147 15.263 1.00 98.75 97 ILE A C 1
ATOM 804 O O . ILE A 1 97 ? -6.519 -4.283 15.419 1.00 98.75 97 ILE A O 1
ATOM 808 N N . PHE A 1 98 ? -4.789 -3.506 14.210 1.00 98.75 98 PHE A N 1
ATOM 809 C CA . PHE A 1 98 ? -5.631 -2.892 13.188 1.00 98.75 98 PHE A CA 1
ATOM 810 C C . PHE A 1 98 ? -6.466 -3.941 12.449 1.00 98.75 98 PHE A C 1
ATOM 812 O O . PHE A 1 98 ? -7.679 -3.779 12.322 1.00 98.75 98 PHE A O 1
ATOM 819 N N . ALA A 1 99 ? -5.841 -5.041 12.018 1.00 98.31 99 ALA A N 1
ATOM 820 C CA . ALA A 1 99 ? -6.533 -6.123 11.333 1.00 98.31 99 ALA A CA 1
ATOM 821 C C . ALA A 1 99 ? -7.638 -6.710 12.217 1.00 98.31 99 ALA A C 1
ATOM 823 O O . ALA A 1 99 ? -8.761 -6.851 11.750 1.00 98.31 99 ALA A O 1
ATOM 824 N N . GLN A 1 100 ? -7.380 -6.982 13.498 1.00 98.38 100 GLN A N 1
ATOM 825 C CA . GLN A 1 100 ? -8.403 -7.494 14.417 1.00 98.38 100 GLN A CA 1
ATOM 826 C C . GLN A 1 100 ? -9.620 -6.567 14.514 1.00 98.38 100 GLN A C 1
ATOM 828 O O . GLN A 1 100 ? -10.752 -7.040 14.397 1.00 98.38 100 GLN A O 1
ATOM 833 N N . LYS A 1 101 ? -9.409 -5.251 14.656 1.00 98.50 101 LYS A N 1
ATOM 834 C CA . LYS A 1 101 ? -10.517 -4.285 14.669 1.00 98.50 101 LYS A CA 1
ATOM 835 C C . LYS A 1 101 ? -11.257 -4.270 13.330 1.00 98.50 101 LYS A C 1
ATOM 837 O O . LYS A 1 101 ? -12.482 -4.346 13.336 1.00 98.50 101 LYS A O 1
ATOM 842 N N . ALA A 1 102 ? -10.545 -4.251 12.203 1.00 97.81 102 ALA A N 1
ATOM 843 C CA . ALA A 1 102 ? -11.161 -4.283 10.875 1.00 97.81 102 ALA A CA 1
ATOM 844 C C . ALA A 1 102 ? -12.035 -5.534 10.672 1.00 97.81 102 ALA A C 1
ATOM 846 O O . ALA A 1 102 ? -13.169 -5.419 10.218 1.00 97.81 102 ALA A O 1
ATOM 847 N N . HIS A 1 103 ? -11.555 -6.711 11.084 1.00 96.81 103 HIS A N 1
ATOM 848 C CA . HIS A 1 103 ? -12.325 -7.955 11.004 1.00 96.81 103 HIS A CA 1
ATOM 849 C C . HIS A 1 103 ? -13.546 -7.934 11.936 1.00 96.81 103 HIS A C 1
ATOM 851 O O . HIS A 1 103 ? -14.602 -8.438 11.562 1.00 96.81 103 HIS A O 1
ATOM 857 N N . SER A 1 104 ? -13.438 -7.318 13.122 1.00 96.88 104 SER A N 1
ATOM 858 C CA . SER A 1 104 ? -14.564 -7.200 14.063 1.00 96.88 104 SER A CA 1
ATOM 859 C C . SER A 1 104 ? -15.710 -6.319 13.552 1.00 96.88 104 SER A C 1
ATOM 861 O O . SER A 1 104 ? -16.851 -6.524 13.955 1.00 96.88 104 SER A O 1
ATOM 863 N N . CYS A 1 105 ? -15.429 -5.379 12.641 1.00 93.75 105 CYS A N 1
ATOM 864 C CA . CYS A 1 105 ? -16.452 -4.563 11.983 1.00 93.75 105 CYS A CA 1
ATOM 865 C C . CYS A 1 105 ? -17.256 -5.354 10.931 1.00 93.75 105 CYS A C 1
ATOM 867 O O . CYS A 1 105 ? -18.324 -4.914 10.517 1.00 93.75 105 CYS A O 1
ATOM 869 N N . GLY A 1 106 ? -16.763 -6.509 10.465 1.00 91.88 106 GLY A N 1
ATOM 870 C CA . GLY A 1 106 ? -17.373 -7.241 9.357 1.00 91.88 106 GLY A CA 1
ATOM 871 C C . GLY A 1 106 ? -17.334 -6.425 8.061 1.00 91.88 106 GLY A C 1
ATOM 872 O O . GLY A 1 106 ? -16.275 -6.253 7.459 1.00 91.88 106 GLY A O 1
ATOM 873 N N . HIS A 1 107 ? -18.487 -5.916 7.619 1.00 93.69 107 HIS A N 1
ATOM 874 C CA . HIS A 1 107 ? -18.544 -5.003 6.479 1.00 93.69 107 HIS A CA 1
ATOM 875 C C . HIS A 1 107 ? -18.256 -3.565 6.926 1.00 93.69 107 HIS A C 1
ATOM 877 O O . HIS A 1 107 ? -19.109 -2.916 7.520 1.00 93.69 107 HIS A O 1
ATOM 883 N N . VAL A 1 108 ? -17.065 -3.059 6.600 1.00 96.56 108 VAL A N 1
ATOM 884 C CA . VAL A 1 108 ? -16.624 -1.708 6.981 1.00 96.56 108 VAL A CA 1
ATOM 885 C C . VAL A 1 108 ? -17.396 -0.638 6.206 1.00 96.56 108 VAL A C 1
ATOM 887 O O . VAL A 1 108 ? -17.163 -0.433 5.007 1.00 96.56 108 VAL A O 1
ATOM 890 N N . GLY A 1 109 ? -18.277 0.072 6.913 1.00 96.50 109 GLY A N 1
ATOM 891 C CA . GLY A 1 109 ? -18.977 1.253 6.419 1.00 96.50 109 GLY A CA 1
ATOM 892 C C . GLY A 1 109 ? -18.236 2.570 6.704 1.00 96.50 109 GLY A C 1
ATOM 893 O O . GLY A 1 109 ? -17.119 2.575 7.232 1.00 96.50 109 GLY A O 1
ATOM 894 N N . PRO A 1 110 ? -18.856 3.723 6.389 1.00 96.00 110 PRO A N 1
ATOM 895 C CA . PRO A 1 110 ? -18.251 5.038 6.610 1.00 96.00 110 PRO A CA 1
ATOM 896 C C . PRO A 1 110 ? -17.886 5.322 8.074 1.00 96.00 110 PRO A C 1
ATOM 898 O O . PRO A 1 110 ? -16.810 5.857 8.337 1.00 96.00 110 PRO A O 1
ATOM 901 N N . SER A 1 111 ? -18.747 4.951 9.028 1.00 96.69 111 SER A N 1
ATOM 902 C CA . SER A 1 111 ? -18.486 5.148 10.462 1.00 96.69 111 SER A CA 1
ATOM 903 C C . SER A 1 111 ? -17.323 4.282 10.949 1.00 96.69 111 SER A C 1
ATOM 905 O O . SER A 1 111 ? -16.418 4.791 11.608 1.00 96.69 111 SER A O 1
ATOM 907 N N . ASP A 1 112 ? -17.278 3.010 10.540 1.00 97.94 112 ASP A N 1
ATOM 908 C CA . ASP A 1 112 ? -16.167 2.106 10.855 1.00 97.94 112 ASP A CA 1
ATOM 909 C C . ASP A 1 112 ? -14.839 2.632 10.302 1.00 97.94 112 ASP A C 1
ATOM 911 O O . ASP A 1 112 ? -13.811 2.568 10.970 1.00 97.94 112 ASP A O 1
ATOM 915 N N . ALA A 1 113 ? -14.847 3.211 9.097 1.00 97.88 113 ALA A N 1
ATOM 916 C CA . ALA A 1 113 ? -13.657 3.810 8.500 1.00 97.88 113 ALA A CA 1
ATOM 917 C C . ALA A 1 113 ? -13.102 4.977 9.341 1.00 97.88 113 ALA A C 1
ATOM 919 O O . ALA A 1 113 ? -11.884 5.155 9.431 1.00 97.88 113 ALA A O 1
ATOM 920 N N . LEU A 1 114 ? -13.974 5.757 9.991 1.00 98.12 114 LEU A N 1
ATOM 921 C CA . LEU A 1 114 ? -13.571 6.824 10.913 1.00 98.12 114 LEU A CA 1
ATOM 922 C C . LEU A 1 114 ? -12.978 6.269 12.214 1.00 98.12 114 LEU A C 1
ATOM 924 O O . LEU A 1 114 ? -11.968 6.794 12.696 1.00 98.12 114 LEU A O 1
ATOM 928 N N . GLU A 1 115 ? -13.566 5.205 12.763 1.00 98.19 115 GLU A N 1
ATOM 929 C CA . GLU A 1 115 ? -13.025 4.511 13.937 1.00 98.19 115 GLU A CA 1
ATOM 930 C C . GLU A 1 115 ? -11.659 3.891 13.640 1.00 98.19 115 GLU A C 1
ATOM 932 O O . GLU A 1 115 ? -10.703 4.104 14.386 1.00 98.19 115 GLU A O 1
ATOM 937 N N . LEU A 1 116 ? -11.533 3.189 12.513 1.00 98.69 116 LEU A N 1
ATOM 938 C CA . LEU A 1 116 ? -10.278 2.606 12.044 1.00 98.69 116 LEU A CA 1
ATOM 939 C C . LEU A 1 116 ? -9.222 3.679 11.774 1.00 98.69 116 LEU A C 1
ATOM 941 O O . LEU A 1 116 ? -8.058 3.487 12.112 1.00 98.69 116 LEU A O 1
ATOM 945 N N . GLY A 1 117 ? -9.612 4.831 11.224 1.00 98.38 117 GLY A N 1
ATOM 946 C CA . GLY A 1 117 ? -8.718 5.977 11.064 1.00 98.38 117 GLY A CA 1
ATOM 947 C C . GLY A 1 117 ? -8.232 6.541 12.401 1.00 98.38 117 GLY A C 1
ATOM 948 O O . GLY A 1 117 ? -7.070 6.921 12.525 1.00 98.38 117 GLY A O 1
ATOM 949 N N . THR A 1 118 ? -9.092 6.566 13.421 1.00 98.44 118 THR A N 1
ATOM 950 C CA . THR A 1 118 ? -8.711 6.980 14.782 1.00 98.44 118 THR A CA 1
ATOM 951 C C . THR A 1 118 ? -7.743 5.975 15.401 1.00 98.44 118 THR A C 1
ATOM 953 O O . THR A 1 118 ? -6.675 6.369 15.866 1.00 98.44 118 THR A O 1
ATOM 956 N N . LEU A 1 119 ? -8.044 4.678 15.288 1.00 98.75 119 LEU A N 1
ATOM 957 C CA . LEU A 1 119 ? -7.147 3.608 15.715 1.00 98.75 119 LEU A CA 1
ATOM 958 C C . LEU A 1 119 ? -5.783 3.699 15.018 1.00 98.75 119 LEU A C 1
ATOM 960 O O . LEU A 1 119 ? -4.751 3.611 15.678 1.00 98.75 119 LEU A O 1
ATOM 964 N N . ALA A 1 120 ? -5.758 3.913 13.702 1.00 98.62 120 ALA A N 1
ATOM 965 C CA . ALA A 1 120 ? -4.520 4.061 12.945 1.00 98.62 120 ALA A CA 1
ATOM 966 C C . ALA A 1 120 ? -3.672 5.229 13.468 1.00 98.62 120 ALA A C 1
ATOM 968 O O . ALA A 1 120 ? -2.473 5.065 13.661 1.00 98.62 120 ALA A O 1
ATOM 969 N N . ARG A 1 121 ? -4.282 6.379 13.792 1.00 98.44 121 ARG A N 1
ATOM 970 C CA . ARG A 1 121 ? -3.564 7.516 14.401 1.00 98.44 121 ARG A CA 1
ATOM 971 C C . ARG A 1 121 ? -2.940 7.161 15.748 1.00 98.44 121 ARG A C 1
ATOM 973 O O . ARG A 1 121 ? -1.806 7.555 16.025 1.00 98.44 121 ARG A O 1
ATOM 980 N N . ASP A 1 122 ? -3.668 6.433 16.585 1.00 98.31 122 ASP A N 1
ATOM 981 C CA . ASP A 1 122 ? -3.171 6.035 17.901 1.00 98.31 122 ASP A CA 1
ATOM 982 C C . ASP A 1 122 ? -2.035 5.017 17.783 1.00 98.31 122 ASP A C 1
ATOM 984 O O . ASP A 1 122 ? -1.028 5.135 18.483 1.00 98.31 122 ASP A O 1
ATOM 988 N N . LEU A 1 123 ? -2.131 4.083 16.833 1.00 98.56 123 LEU A N 1
ATOM 989 C CA . LEU A 1 123 ? -1.042 3.168 16.494 1.00 98.56 123 LEU A CA 1
ATOM 990 C C . LEU A 1 123 ? 0.176 3.924 15.939 1.00 98.56 123 LEU A C 1
ATOM 992 O O . LEU A 1 123 ? 1.295 3.649 16.371 1.00 98.56 123 LEU A O 1
ATOM 996 N N . THR A 1 124 ? -0.017 4.920 15.069 1.00 98.31 124 THR A N 1
ATOM 997 C CA . THR A 1 124 ? 1.070 5.772 14.558 1.00 98.31 124 THR A CA 1
ATOM 998 C C . THR A 1 124 ? 1.851 6.419 15.701 1.00 98.31 124 THR A C 1
ATOM 1000 O O . THR A 1 124 ? 3.078 6.347 15.719 1.00 98.31 124 THR A O 1
ATOM 1003 N N . ARG A 1 125 ? 1.165 6.977 16.708 1.00 97.69 125 ARG A N 1
ATOM 1004 C CA . ARG A 1 125 ? 1.824 7.550 17.897 1.00 97.69 125 ARG A CA 1
ATOM 1005 C C . ARG A 1 125 ? 2.511 6.483 18.740 1.00 97.69 125 ARG A C 1
ATOM 1007 O O . ARG A 1 125 ? 3.683 6.628 19.075 1.00 97.69 125 ARG A O 1
ATOM 1014 N N . LYS A 1 126 ? 1.784 5.411 19.071 1.00 97.94 126 LYS A N 1
ATOM 1015 C CA . LYS A 1 126 ? 2.248 4.334 19.956 1.00 97.94 126 LYS A CA 1
ATOM 1016 C C . LYS A 1 126 ? 3.540 3.692 19.459 1.00 97.94 126 LYS A C 1
ATOM 1018 O O . LYS A 1 126 ? 4.393 3.345 20.268 1.00 97.94 126 LYS A O 1
ATOM 1023 N N . PHE A 1 127 ? 3.673 3.527 18.147 1.00 97.31 127 PHE A N 1
ATOM 1024 C CA . PHE A 1 127 ? 4.826 2.882 17.527 1.00 97.31 127 PHE A CA 1
ATOM 1025 C C . PHE A 1 127 ? 5.859 3.870 16.961 1.00 97.31 127 PHE A C 1
ATOM 1027 O O . PHE A 1 127 ? 6.754 3.452 16.233 1.00 97.31 127 PHE A O 1
ATOM 1034 N N . GLY A 1 128 ? 5.760 5.167 17.283 1.00 96.06 128 GLY A N 1
ATOM 1035 C CA . GLY A 1 128 ? 6.752 6.168 16.872 1.00 96.06 128 GLY A CA 1
ATOM 1036 C C . GLY A 1 128 ? 6.796 6.441 15.364 1.00 96.06 128 GLY A C 1
ATOM 1037 O O . GLY A 1 128 ? 7.808 6.907 14.852 1.00 96.06 128 GLY A O 1
ATOM 1038 N N . LEU A 1 129 ? 5.705 6.171 14.645 1.00 96.31 129 LEU A N 1
ATOM 1039 C CA . LEU A 1 129 ? 5.611 6.336 13.190 1.00 96.31 129 LEU A CA 1
ATOM 1040 C C . LEU A 1 129 ? 5.315 7.789 12.772 1.00 96.31 129 LEU A C 1
ATOM 1042 O O . LEU A 1 129 ? 5.261 8.092 11.586 1.00 96.31 129 LEU A O 1
ATOM 1046 N N . SER A 1 130 ? 5.135 8.702 13.732 1.00 93.50 130 SER A N 1
ATOM 1047 C CA . SER A 1 130 ? 4.841 10.120 13.475 1.00 93.50 130 SER A CA 1
ATOM 1048 C C . SER A 1 130 ? 5.994 10.899 12.827 1.00 93.50 130 SER A C 1
ATOM 1050 O O . 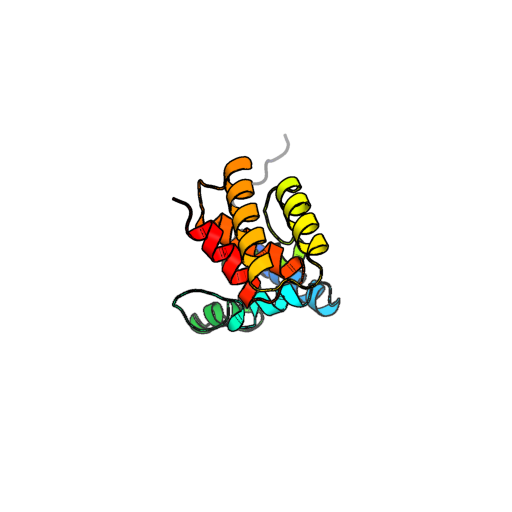SER A 1 130 ? 5.781 12.033 12.416 1.00 93.50 130 SER A O 1
ATOM 1052 N N . ILE A 1 131 ? 7.202 10.325 12.746 1.00 92.62 131 ILE A N 1
ATOM 1053 C CA . ILE A 1 131 ? 8.359 10.943 12.073 1.00 92.62 131 ILE A CA 1
ATOM 1054 C C . ILE A 1 131 ? 8.075 11.213 10.585 1.00 92.62 131 ILE A C 1
ATOM 1056 O O . ILE A 1 131 ? 8.511 12.227 10.049 1.00 92.62 131 ILE A O 1
ATOM 1060 N N . ASP A 1 132 ? 7.314 10.325 9.940 1.00 94.38 132 ASP A N 1
ATOM 1061 C CA . ASP A 1 132 ? 6.879 10.444 8.551 1.00 94.38 132 ASP A CA 1
ATOM 1062 C C . ASP A 1 132 ? 5.412 10.008 8.457 1.00 94.38 132 ASP A C 1
ATOM 1064 O O . ASP A 1 132 ? 5.074 8.842 8.228 1.00 94.38 132 ASP A O 1
ATOM 1068 N N . THR A 1 133 ? 4.519 10.969 8.694 1.00 94.88 133 THR A N 1
ATOM 1069 C CA . THR A 1 133 ? 3.073 10.731 8.689 1.00 94.88 133 THR A CA 1
ATOM 1070 C C . THR A 1 133 ? 2.542 10.389 7.302 1.00 94.88 133 THR A C 1
ATOM 1072 O O . THR A 1 133 ? 1.523 9.707 7.212 1.00 94.88 133 THR A O 1
ATOM 1075 N N . GLU A 1 134 ? 3.220 10.803 6.228 1.00 94.38 134 GLU A N 1
ATOM 1076 C CA . GLU A 1 134 ? 2.833 10.461 4.858 1.00 94.38 134 GLU A CA 1
ATOM 1077 C C . GLU A 1 134 ? 3.111 8.982 4.584 1.00 94.38 134 GLU A C 1
ATOM 1079 O O . GLU A 1 134 ? 2.221 8.263 4.123 1.00 94.38 134 GLU A O 1
ATOM 1084 N N . LEU A 1 135 ? 4.311 8.508 4.938 1.00 94.81 135 LEU A N 1
ATOM 1085 C CA . LEU A 1 135 ? 4.666 7.096 4.834 1.00 94.81 135 LEU A CA 1
ATOM 1086 C C . LEU A 1 135 ? 3.760 6.239 5.721 1.00 94.81 135 LEU A C 1
ATOM 1088 O O . LEU A 1 135 ? 3.192 5.257 5.245 1.00 94.81 135 LEU A O 1
ATOM 1092 N N . ALA A 1 136 ? 3.565 6.627 6.984 1.00 97.12 136 ALA A N 1
ATOM 1093 C CA . ALA A 1 136 ? 2.680 5.902 7.893 1.00 97.12 136 ALA A CA 1
ATOM 1094 C C . ALA A 1 136 ? 1.247 5.822 7.345 1.00 97.12 136 ALA A C 1
ATOM 1096 O O . ALA A 1 136 ? 0.624 4.761 7.380 1.00 97.12 136 ALA A O 1
ATOM 1097 N N . ALA A 1 137 ? 0.724 6.926 6.803 1.00 97.38 137 ALA A N 1
ATOM 1098 C CA . ALA A 1 137 ? -0.608 6.963 6.219 1.00 97.38 137 ALA A CA 1
ATOM 1099 C C . ALA A 1 137 ? -0.738 6.014 5.020 1.00 97.38 137 ALA A C 1
ATOM 1101 O O . ALA A 1 137 ? -1.727 5.284 4.926 1.00 97.38 137 ALA A O 1
ATOM 1102 N N . GLU A 1 138 ? 0.253 5.993 4.128 1.00 96.69 138 GLU A N 1
ATOM 1103 C CA . GLU A 1 138 ? 0.279 5.091 2.974 1.00 96.69 138 GLU A CA 1
ATOM 1104 C C . GLU A 1 138 ? 0.362 3.616 3.398 1.00 96.69 138 GLU A C 1
ATO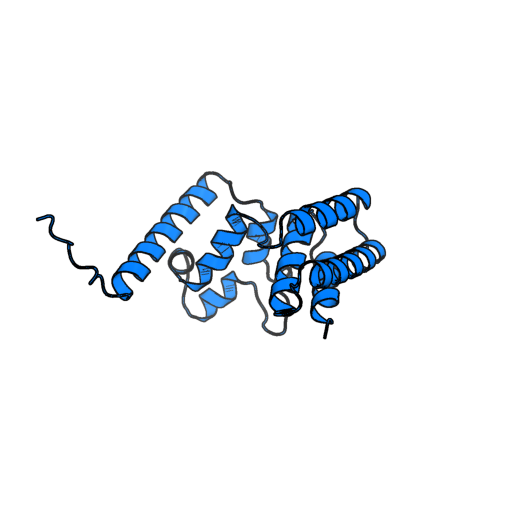M 1106 O O . GLU A 1 138 ? -0.297 2.750 2.823 1.00 96.69 138 GLU A O 1
ATOM 1111 N N . GLU A 1 139 ? 1.116 3.312 4.451 1.00 98.19 139 GLU A N 1
ATOM 1112 C CA . GLU A 1 139 ? 1.204 1.956 4.985 1.00 98.19 139 GLU A CA 1
ATOM 1113 C C . GLU A 1 139 ? -0.110 1.490 5.644 1.00 98.19 139 GLU A C 1
ATOM 1115 O O . GLU A 1 139 ? -0.556 0.363 5.410 1.00 98.19 139 GLU A O 1
ATOM 1120 N N . PHE A 1 140 ? -0.821 2.366 6.365 1.00 98.50 140 PHE A N 1
ATOM 1121 C CA . PHE A 1 140 ? -2.172 2.056 6.856 1.00 98.50 140 PHE A CA 1
ATOM 1122 C C . PHE A 1 140 ? -3.210 1.945 5.733 1.00 98.50 140 PHE A C 1
ATOM 1124 O O . PHE A 1 140 ? -4.132 1.134 5.836 1.00 98.50 140 PHE A O 1
ATOM 1131 N N . TYR A 1 141 ? -3.058 2.706 4.645 1.00 98.19 141 TYR A N 1
ATOM 1132 C CA . TYR A 1 141 ? -3.895 2.560 3.453 1.00 98.19 141 TYR A CA 1
ATOM 1133 C C . TYR A 1 141 ? -3.764 1.155 2.857 1.00 98.19 141 TYR A C 1
ATOM 1135 O O . TYR A 1 141 ? -4.762 0.457 2.675 1.00 98.19 141 TYR A O 1
ATOM 1143 N N . LYS A 1 142 ? -2.523 0.711 2.627 1.00 98.38 142 LYS A N 1
ATOM 1144 C CA . LYS A 1 142 ? -2.197 -0.640 2.155 1.00 98.38 142 LYS A CA 1
ATOM 1145 C C . LYS A 1 142 ? -2.757 -1.722 3.075 1.00 98.38 142 LYS A C 1
ATOM 1147 O O . LYS A 1 142 ? -3.395 -2.658 2.601 1.00 98.38 142 LYS A O 1
ATOM 1152 N N . LEU A 1 143 ? -2.586 -1.570 4.390 1.00 98.62 143 LEU A N 1
ATOM 1153 C CA . LEU A 1 143 ? -3.121 -2.523 5.359 1.00 98.62 143 LEU A CA 1
ATOM 1154 C C . LEU A 1 143 ? -4.651 -2.615 5.309 1.00 98.62 143 LEU A C 1
ATOM 1156 O O . LEU A 1 143 ? -5.201 -3.714 5.361 1.00 98.62 143 LEU A O 1
ATOM 1160 N N . ALA A 1 144 ? -5.346 -1.482 5.189 1.00 98.38 144 ALA A N 1
ATOM 1161 C C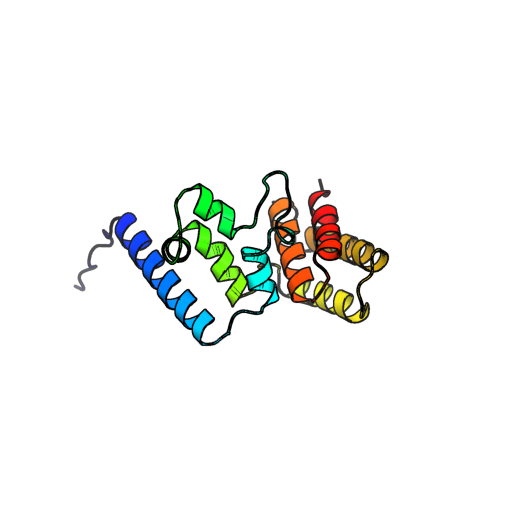A . ALA A 1 144 ? -6.799 -1.464 5.065 1.00 98.38 144 ALA A CA 1
ATOM 1162 C C . ALA A 1 144 ? -7.267 -2.219 3.809 1.00 98.38 144 ALA A C 1
ATOM 1164 O O . ALA A 1 144 ? -8.191 -3.030 3.886 1.00 98.38 144 ALA A O 1
ATOM 1165 N N . LEU A 1 145 ? -6.588 -2.016 2.677 1.00 98.12 145 LEU A N 1
ATOM 1166 C CA . LEU A 1 145 ? -6.849 -2.758 1.443 1.00 98.12 145 LEU A CA 1
ATOM 1167 C C . LEU A 1 145 ? -6.601 -4.266 1.607 1.00 98.12 145 LEU A C 1
ATOM 1169 O O . LEU A 1 145 ? -7.433 -5.069 1.185 1.00 98.12 145 LEU A O 1
ATOM 1173 N N . ASP A 1 146 ? -5.496 -4.657 2.247 1.00 98.19 146 ASP A N 1
ATOM 1174 C CA . ASP A 1 146 ? -5.179 -6.061 2.544 1.00 98.19 146 ASP A CA 1
ATOM 1175 C C . ASP A 1 146 ? -6.212 -6.706 3.491 1.00 98.19 146 ASP A C 1
ATOM 1177 O O . ASP A 1 146 ? -6.463 -7.906 3.397 1.00 98.19 146 ASP A O 1
ATOM 1181 N N . CYS A 1 147 ? -6.872 -5.916 4.347 1.00 97.94 147 CYS A N 1
ATOM 1182 C CA . CYS A 1 147 ? -8.006 -6.354 5.172 1.00 97.94 147 CYS A CA 1
ATOM 1183 C C . CYS A 1 147 ? -9.339 -6.429 4.398 1.00 97.94 147 CYS A C 1
ATOM 1185 O O . CYS A 1 147 ? -10.377 -6.698 4.997 1.00 97.94 147 CYS A O 1
ATOM 1187 N N . GLY A 1 148 ? -9.342 -6.170 3.086 1.00 97.00 148 GLY A N 1
ATOM 1188 C CA . GLY A 1 148 ? -10.540 -6.221 2.244 1.00 97.00 148 GLY A CA 1
ATOM 1189 C C . GLY A 1 148 ? -11.434 -4.982 2.329 1.00 97.00 148 GLY A C 1
ATOM 1190 O O . GLY A 1 148 ? -12.569 -5.015 1.851 1.00 97.00 148 GLY A O 1
ATOM 1191 N N . ILE A 1 149 ? -10.950 -3.881 2.911 1.00 97.69 149 ILE A N 1
ATOM 1192 C CA . ILE A 1 149 ? -11.715 -2.636 3.018 1.00 97.69 149 ILE A CA 1
ATOM 1193 C C . ILE A 1 149 ? -11.806 -1.971 1.640 1.00 97.69 149 ILE A C 1
ATOM 1195 O O . ILE A 1 149 ? -10.807 -1.822 0.933 1.00 97.69 149 ILE A O 1
ATOM 1199 N N . TYR A 1 150 ? -13.012 -1.529 1.271 1.00 96.44 150 TYR A N 1
ATOM 1200 C CA . TYR A 1 150 ? -13.258 -0.760 0.049 1.00 96.44 150 TYR A CA 1
ATOM 1201 C C . TYR A 1 150 ? -12.320 0.455 -0.043 1.00 96.44 150 TYR A C 1
ATOM 1203 O O . TYR A 1 150 ? -12.149 1.193 0.928 1.00 96.44 150 TYR A O 1
ATOM 121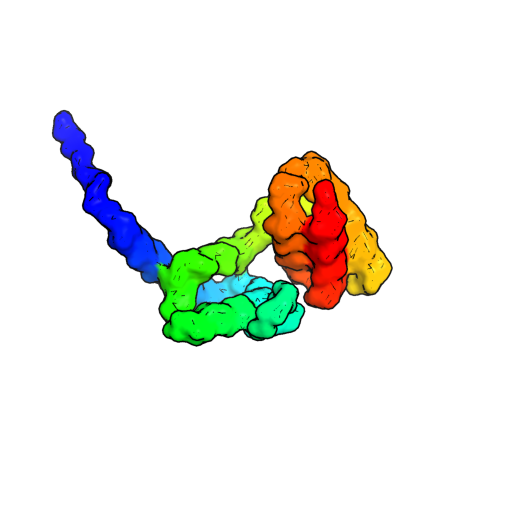1 N N . GLN A 1 151 ? -11.747 0.715 -1.220 1.00 96.19 151 GLN A N 1
ATOM 1212 C CA . GLN A 1 151 ? -10.666 1.690 -1.402 1.00 96.19 151 GLN A CA 1
ATOM 1213 C C . GLN A 1 151 ? -11.039 3.118 -0.976 1.00 96.19 151 GLN A C 1
ATOM 1215 O O . GLN A 1 151 ? -10.175 3.859 -0.511 1.00 96.19 151 GLN A O 1
ATOM 1220 N N . GLY A 1 152 ? -12.318 3.497 -1.087 1.00 95.69 152 GLY A N 1
ATOM 1221 C CA . GLY A 1 152 ? -12.808 4.787 -0.595 1.00 95.69 152 GLY A CA 1
ATOM 1222 C C . GLY A 1 152 ? -12.769 4.893 0.932 1.00 95.69 152 GLY A C 1
ATOM 1223 O O . GLY A 1 152 ? -12.336 5.910 1.463 1.00 95.69 152 GLY A O 1
ATOM 1224 N N . HIS A 1 153 ? -13.137 3.827 1.647 1.00 97.69 153 HIS A N 1
ATOM 1225 C CA . HIS A 1 153 ? -13.052 3.768 3.110 1.00 97.69 153 HIS A CA 1
ATOM 1226 C C . HIS A 1 153 ? -11.599 3.644 3.584 1.00 97.69 153 HIS A C 1
ATOM 1228 O O . HIS A 1 153 ? -11.202 4.308 4.538 1.00 97.69 153 HIS A O 1
ATOM 1234 N N . ALA A 1 154 ? -10.767 2.878 2.874 1.00 97.69 154 ALA A N 1
ATOM 1235 C CA . ALA A 1 154 ? -9.333 2.826 3.145 1.00 97.69 154 ALA A CA 1
ATOM 1236 C C . ALA A 1 154 ? -8.685 4.221 3.015 1.00 97.69 154 ALA A C 1
ATOM 1238 O O . ALA A 1 154 ? -7.852 4.599 3.839 1.00 97.69 154 ALA A O 1
ATOM 1239 N N . ALA A 1 155 ? -9.102 5.031 2.032 1.00 96.81 155 ALA A N 1
ATOM 1240 C CA . ALA A 1 155 ? -8.596 6.395 1.867 1.00 96.81 155 ALA A CA 1
ATOM 1241 C C . ALA A 1 155 ? -8.935 7.299 3.068 1.00 96.81 155 ALA A C 1
ATOM 1243 O O . ALA A 1 155 ? -8.110 8.124 3.451 1.00 96.81 155 ALA A O 1
ATOM 1244 N N . VAL A 1 156 ? -10.089 7.097 3.715 1.00 97.31 156 VAL A N 1
ATOM 1245 C CA . VAL A 1 156 ? -10.450 7.805 4.957 1.00 97.31 156 VAL A CA 1
ATOM 1246 C C . VAL A 1 156 ? -9.472 7.476 6.090 1.00 97.31 156 VAL A C 1
ATOM 1248 O O . VAL A 1 156 ? -9.040 8.384 6.803 1.00 97.31 156 VAL A O 1
ATOM 1251 N N . VAL A 1 157 ? -9.075 6.205 6.234 1.00 98.12 157 VAL A N 1
ATOM 1252 C CA . VAL A 1 157 ? -8.063 5.780 7.220 1.00 98.12 157 VAL A CA 1
ATOM 1253 C C . VAL A 1 157 ? -6.737 6.500 6.967 1.00 98.12 157 VAL A C 1
ATOM 1255 O O . VAL A 1 157 ? -6.187 7.107 7.888 1.00 98.12 157 VAL A O 1
ATOM 1258 N N . ARG A 1 158 ? -6.263 6.507 5.711 1.00 97.44 158 ARG A N 1
ATOM 1259 C CA . ARG A 1 158 ? -5.051 7.239 5.304 1.00 97.44 158 ARG A CA 1
ATOM 1260 C C . ARG A 1 158 ? -5.137 8.711 5.691 1.00 97.44 158 ARG A C 1
ATOM 1262 O O . ARG A 1 158 ? -4.242 9.229 6.353 1.00 97.44 158 ARG A O 1
ATOM 1269 N N . ASP A 1 159 ? -6.202 9.392 5.276 1.00 96.50 159 ASP A N 1
ATOM 1270 C CA . ASP A 1 159 ? -6.325 10.843 5.436 1.00 96.50 159 ASP A CA 1
ATOM 1271 C C . ASP A 1 159 ? -6.363 11.252 6.913 1.00 96.50 159 ASP A C 1
ATOM 1273 O O . ASP A 1 159 ? -5.817 12.290 7.292 1.00 96.50 159 ASP A O 1
ATOM 1277 N N . ARG A 1 160 ? -6.919 10.398 7.780 1.00 96.94 160 ARG A N 1
ATOM 1278 C CA . ARG A 1 160 ? -6.870 10.589 9.233 1.00 96.94 160 ARG A CA 1
ATOM 1279 C C . ARG A 1 160 ? -5.445 10.527 9.783 1.00 96.94 160 ARG A C 1
ATOM 1281 O O . ARG A 1 160 ? -5.116 11.358 10.631 1.00 96.94 160 ARG A O 1
ATOM 1288 N N . VAL A 1 161 ? -4.611 9.595 9.322 1.00 97.44 161 VAL A N 1
ATOM 1289 C CA . VAL A 1 161 ? -3.192 9.512 9.723 1.00 97.44 161 VAL A CA 1
ATOM 1290 C C . VAL A 1 161 ? -2.399 10.687 9.153 1.00 97.44 161 VAL A C 1
ATOM 1292 O O . VAL A 1 161 ? -1.686 11.357 9.892 1.00 97.44 161 VAL A O 1
ATOM 1295 N N . LYS A 1 162 ? -2.600 11.018 7.877 1.00 95.06 162 LYS A N 1
ATOM 1296 C CA . LYS A 1 162 ? -1.932 12.139 7.203 1.00 95.06 162 LYS A CA 1
ATOM 1297 C C . LYS A 1 162 ? -2.222 13.498 7.852 1.00 95.06 162 LYS A C 1
ATOM 1299 O O . LYS A 1 162 ? -1.379 14.384 7.843 1.00 95.06 162 LYS A O 1
ATOM 1304 N N . ALA A 1 163 ? -3.401 13.665 8.453 1.00 94.75 163 ALA A N 1
ATOM 1305 C CA . ALA A 1 163 ? -3.770 14.866 9.206 1.00 94.75 163 ALA A CA 1
ATOM 1306 C C . ALA A 1 163 ? -3.123 14.956 10.608 1.00 94.75 163 ALA A C 1
ATOM 1308 O O . ALA A 1 163 ? -3.511 15.803 11.418 1.00 94.75 163 ALA A O 1
ATOM 1309 N N . MET A 1 164 ? -2.216 14.046 10.974 1.00 92.12 164 MET A N 1
ATOM 1310 C CA . MET A 1 164 ? -1.398 14.175 12.183 1.00 92.12 164 MET A CA 1
ATOM 1311 C C . MET A 1 164 ? -0.321 15.244 11.962 1.00 92.12 164 MET A C 1
ATOM 1313 O O . MET A 1 164 ? 0.304 15.281 10.906 1.00 92.12 164 MET A O 1
ATOM 1317 N N . LYS A 1 165 ? -0.156 16.123 12.954 1.00 69.94 165 LYS A N 1
ATOM 1318 C CA . LYS A 1 165 ? 0.934 17.100 13.026 1.00 69.94 165 LYS A CA 1
ATOM 1319 C C . LYS A 1 165 ? 2.069 16.528 13.855 1.00 69.94 165 LYS A C 1
ATOM 1321 O O . LYS A 1 165 ? 1.735 15.801 14.823 1.00 69.94 165 LYS A O 1
#

Radius of gyration: 18.53 Å; chains: 1; bounding box: 66×36×41 Å

Secondary structure (DSSP, 8-state):
----------HHHHHHHHHHHHHHHHHHHHHTT-S-HHHHHHHH-GGG--SSS-S-HHHHHHHTT--TTHHHHSGGGHHHHHHHHH---S-HHHHHHHHHHHHHTSS--HHHHHHHHHHHHHHHHHTTGGGGHHHHHHHHHHHHHHTT--HHHHHHHHHHHHT--

Sequence (165 aa):
MILRQELLFGDHSLAECNGELSLALMRSLLQRKAIPKVRLKYFEEPSFRTGRIKGSYRSLFERNKTTGDDIYRHPNFLRHLRYFINGTELPKEAIKIFAQKAHSCGHVGPSDALELGTLARDLTRKFGLSIDTELAAEEFYKLALDCGIYQGHAAVVRDRVKAMK

pLDDT: mean 91.74, std 14.03, range [36.84, 98.75]

Foldseek 3Di:
DDDPPDPPPPPVNVLQVQLVVQLVVVVVCVVVVVFDPLLVCCQAPQLNDDDDDGGGVQVVCVVVVQDDSSCSSDPVCVVSVCCRPPNFPQDPVLLVVLLVLLVVVPQDDLVSLQVSLVSLQVSCVVVVVLVCLLSSLVRQLRSCSVSVHDNVSSVSSSVSSSPDD